Protein AF-A0A498LX71-F1 (afdb_monomer_lite)

Structure (mmCIF, N/CA/C/O backbone):
data_AF-A0A498LX71-F1
#
_entry.id   AF-A0A498LX71-F1
#
loop_
_atom_site.group_PDB
_atom_site.id
_atom_site.type_symbol
_atom_site.label_atom_id
_atom_site.label_alt_id
_atom_site.label_comp_id
_atom_site.label_asym_id
_atom_site.label_entity_id
_atom_site.label_seq_id
_atom_site.pdbx_PDB_ins_code
_atom_site.Cartn_x
_atom_site.Cartn_y
_atom_site.Cartn_z
_atom_site.occupancy
_atom_site.B_iso_or_equiv
_atom_site.auth_seq_id
_atom_site.auth_comp_id
_atom_site.auth_asym_id
_atom_site.auth_atom_id
_atom_site.pdbx_PDB_model_num
ATOM 1 N N . MET A 1 1 ? -6.141 -4.370 5.227 1.00 91.00 1 MET A N 1
ATOM 2 C CA . MET A 1 1 ? -4.745 -4.304 4.737 1.00 91.00 1 MET A CA 1
ATOM 3 C C . MET A 1 1 ? -4.617 -3.784 3.300 1.00 91.00 1 MET A C 1
ATOM 5 O O . MET A 1 1 ? -4.025 -2.730 3.129 1.00 91.00 1 MET A O 1
ATOM 9 N N . GLN A 1 2 ? -5.208 -4.413 2.274 1.00 94.50 2 GLN A N 1
ATOM 10 C CA . GLN A 1 2 ? -5.030 -4.000 0.862 1.00 94.50 2 GLN A CA 1
ATOM 11 C C . GLN A 1 2 ? -5.309 -2.513 0.585 1.00 94.50 2 GLN A C 1
ATOM 13 O O . GLN A 1 2 ? -4.495 -1.827 -0.026 1.00 94.50 2 GLN A O 1
ATOM 18 N N . LYS A 1 3 ? -6.409 -1.965 1.120 1.00 95.19 3 LYS A N 1
ATOM 19 C CA . LYS A 1 3 ? -6.734 -0.531 0.999 1.00 95.19 3 LYS A CA 1
ATOM 20 C C . LYS A 1 3 ? -5.611 0.389 1.501 1.00 95.19 3 LYS A C 1
ATOM 22 O O . LYS A 1 3 ? -5.456 1.487 0.987 1.00 95.19 3 LYS A O 1
ATOM 27 N N . TYR A 1 4 ? -4.843 -0.029 2.504 1.00 96.62 4 TYR A N 1
ATOM 28 C CA . TYR A 1 4 ? -3.719 0.752 3.017 1.00 96.62 4 TYR A CA 1
ATOM 29 C C . TYR A 1 4 ? -2.580 0.840 1.991 1.00 96.62 4 TYR A C 1
ATOM 31 O O . TYR A 1 4 ? -2.121 1.941 1.684 1.00 96.62 4 TYR A O 1
ATOM 39 N N . PHE A 1 5 ? -2.188 -0.296 1.405 1.00 97.06 5 PHE A N 1
ATOM 40 C CA . PHE A 1 5 ? -1.120 -0.372 0.403 1.00 97.06 5 PHE A CA 1
ATOM 41 C C . PHE A 1 5 ? -1.505 0.240 -0.952 1.00 97.06 5 PHE A C 1
ATOM 43 O O . PHE A 1 5 ? -0.640 0.777 -1.634 1.00 97.06 5 PHE A O 1
ATOM 50 N N . LYS A 1 6 ? -2.805 0.305 -1.278 1.00 97.62 6 LYS A N 1
ATOM 51 C CA . LYS A 1 6 ? -3.302 1.041 -2.455 1.00 97.62 6 LYS A CA 1
ATOM 52 C C . LYS A 1 6 ? -3.248 2.568 -2.326 1.00 97.62 6 LYS A C 1
ATOM 54 O O . LYS A 1 6 ? -3.225 3.278 -3.328 1.00 97.62 6 LYS A O 1
ATOM 59 N N . ILE A 1 7 ? -3.267 3.113 -1.107 1.00 97.06 7 ILE A N 1
ATOM 60 C CA . ILE A 1 7 ? -3.328 4.567 -0.891 1.00 97.06 7 ILE A CA 1
ATOM 61 C C . ILE A 1 7 ? -1.913 5.140 -0.749 1.00 97.06 7 ILE A C 1
ATOM 63 O O . ILE A 1 7 ? -1.322 5.091 0.332 1.00 97.06 7 ILE A O 1
ATOM 67 N N . ARG A 1 8 ? -1.425 5.807 -1.804 1.00 95.81 8 ARG A N 1
ATOM 68 C CA . ARG A 1 8 ? -0.091 6.439 -1.850 1.00 95.81 8 ARG A CA 1
ATOM 69 C C . ARG A 1 8 ? 0.220 7.329 -0.642 1.00 95.81 8 ARG A C 1
ATOM 71 O O . ARG A 1 8 ? 1.276 7.198 -0.045 1.00 95.81 8 ARG A O 1
ATOM 78 N N . ARG A 1 9 ? -0.706 8.195 -0.210 1.00 95.94 9 ARG A N 1
ATOM 79 C CA . ARG A 1 9 ? -0.487 9.081 0.959 1.00 95.94 9 ARG A CA 1
ATOM 80 C C . ARG A 1 9 ? -0.358 8.354 2.306 1.00 95.94 9 ARG A C 1
ATOM 82 O O . ARG A 1 9 ? 0.020 8.983 3.285 1.00 95.94 9 ARG A O 1
ATOM 89 N N . ARG A 1 10 ? -0.752 7.077 2.392 1.00 95.12 10 ARG A N 1
ATOM 90 C CA . ARG A 1 10 ? -0.684 6.288 3.632 1.00 95.12 10 ARG A CA 1
ATOM 91 C C . ARG A 1 10 ? 0.572 5.436 3.671 1.00 95.12 10 ARG A C 1
ATOM 93 O O . ARG A 1 10 ? 1.334 5.550 4.617 1.00 95.12 10 ARG A O 1
ATOM 100 N N . SER A 1 11 ? 0.764 4.614 2.649 1.00 96.75 11 SER A N 1
ATOM 101 C CA . SER A 1 11 ? 1.832 3.612 2.600 1.00 96.75 11 SER A CA 1
ATOM 102 C C . SER A 1 11 ? 2.980 3.986 1.665 1.00 96.75 11 SER A C 1
ATOM 104 O O . SER A 1 11 ? 4.037 3.385 1.755 1.00 96.75 11 SER A O 1
ATOM 106 N N . GLY A 1 12 ? 2.788 4.948 0.758 1.00 97.06 12 GLY A N 1
ATOM 107 C CA . GLY A 1 12 ? 3.678 5.180 -0.387 1.00 97.06 12 GLY A CA 1
ATOM 108 C C . GLY A 1 12 ? 3.360 4.305 -1.606 1.00 97.06 12 GLY A C 1
ATOM 109 O O . GLY A 1 12 ? 3.903 4.561 -2.682 1.00 97.06 12 GLY A O 1
ATOM 110 N N . GLY A 1 13 ? 2.454 3.331 -1.456 1.00 97.12 13 GLY A N 1
ATOM 111 C CA . GLY A 1 13 ? 2.177 2.304 -2.455 1.00 97.12 13 GLY A CA 1
ATOM 112 C C . GLY A 1 13 ? 1.325 2.762 -3.640 1.00 97.12 13 GLY A C 1
ATOM 113 O O . GLY A 1 13 ? 1.314 3.935 -4.024 1.00 97.12 13 GLY A O 1
ATOM 114 N N . GLY A 1 14 ? 0.623 1.803 -4.234 1.00 97.69 14 GLY A N 1
ATOM 115 C CA . GLY A 1 14 ? -0.115 1.933 -5.485 1.00 97.69 14 GLY A CA 1
ATOM 116 C C . GLY A 1 14 ? -0.934 0.674 -5.758 1.00 97.69 14 GLY A C 1
ATOM 117 O O . GLY A 1 14 ? -1.203 -0.099 -4.840 1.00 97.69 14 GLY A O 1
ATOM 118 N N . GLU A 1 15 ? -1.347 0.462 -7.006 1.00 98.19 15 GLU A N 1
ATOM 119 C CA . GLU A 1 15 ? -2.144 -0.717 -7.354 1.00 98.19 15 GLU A CA 1
ATOM 120 C C . GLU A 1 15 ? -1.381 -2.013 -7.036 1.00 98.19 15 GLU A C 1
ATOM 122 O O . GLU A 1 15 ? -0.215 -2.175 -7.411 1.00 98.19 15 GLU A O 1
ATOM 127 N N . CYS A 1 16 ? -2.027 -2.904 -6.281 1.00 97.50 16 CYS A N 1
ATOM 128 C CA . CYS A 1 16 ? -1.399 -4.101 -5.740 1.00 97.50 16 CYS A CA 1
ATOM 129 C C . CYS A 1 16 ? -2.401 -5.223 -5.443 1.00 97.50 16 CYS A C 1
ATOM 131 O O . CYS A 1 16 ? -3.581 -4.988 -5.128 1.00 97.50 16 CYS A O 1
ATOM 133 N N . GLU A 1 17 ? -1.864 -6.436 -5.430 1.00 97.12 17 GLU A N 1
ATOM 134 C CA . GLU A 1 17 ? -2.521 -7.663 -4.990 1.00 97.12 17 GLU A CA 1
ATOM 135 C C . GLU A 1 17 ? -1.891 -8.159 -3.687 1.00 97.12 17 GLU A C 1
ATOM 137 O O . GLU A 1 17 ? -0.724 -7.887 -3.401 1.00 97.12 17 GLU A O 1
ATOM 142 N N . ILE A 1 18 ? -2.684 -8.848 -2.867 1.00 95.44 18 ILE A N 1
ATOM 143 C CA . ILE A 1 18 ? -2.232 -9.426 -1.601 1.00 95.44 18 ILE A CA 1
ATOM 144 C C . ILE A 1 18 ? -2.681 -10.879 -1.551 1.00 95.44 18 ILE A C 1
ATOM 146 O O . ILE A 1 18 ? -3.860 -11.161 -1.756 1.00 95.44 18 ILE A O 1
ATOM 150 N N . SER A 1 19 ? -1.751 -11.770 -1.223 1.00 95.56 19 SER A N 1
ATOM 151 C CA . SER A 1 19 ? -2.013 -13.187 -0.965 1.00 95.56 19 SER A CA 1
ATOM 152 C C . SER A 1 19 ? -1.486 -13.582 0.413 1.00 95.56 19 SER A C 1
ATOM 154 O O . SER A 1 19 ? -0.472 -13.061 0.877 1.00 95.56 19 SER A O 1
ATOM 156 N N . GLU A 1 20 ? -2.201 -14.470 1.096 1.00 95.00 20 GLU A N 1
ATOM 157 C CA . GLU A 1 20 ? -1.746 -15.081 2.345 1.00 95.00 20 GLU A CA 1
ATOM 158 C C . GLU A 1 20 ? -0.822 -16.256 2.012 1.00 95.00 20 GLU A C 1
ATOM 160 O O . GLU A 1 20 ? -1.156 -17.088 1.169 1.00 95.00 20 GLU A O 1
ATOM 165 N N . VAL A 1 21 ? 0.358 -16.294 2.631 1.00 93.88 21 VAL A N 1
ATOM 166 C CA . VAL A 1 21 ? 1.400 -17.303 2.350 1.00 93.88 21 VAL A CA 1
ATOM 167 C C . VAL A 1 21 ? 1.836 -18.069 3.602 1.00 93.88 21 VAL A C 1
ATOM 169 O O . VAL A 1 21 ? 2.746 -18.892 3.544 1.00 93.88 21 VAL A O 1
ATOM 172 N N . GLY A 1 22 ? 1.198 -17.804 4.740 1.00 90.62 22 GLY A N 1
ATOM 173 C CA . GLY A 1 22 ? 1.426 -18.493 6.004 1.00 90.62 22 GLY A CA 1
ATOM 174 C C . GLY A 1 22 ? 0.816 -17.729 7.171 1.00 90.62 22 GLY A C 1
ATOM 175 O O . GLY A 1 22 ? 0.222 -16.666 6.986 1.00 90.62 22 GLY A O 1
ATOM 176 N N . ASP A 1 23 ? 1.022 -18.245 8.379 1.00 91.94 23 ASP A N 1
ATOM 177 C CA . ASP A 1 23 ? 0.453 -17.666 9.594 1.00 91.94 23 ASP A CA 1
ATOM 178 C C . ASP A 1 23 ? 0.892 -16.207 9.761 1.00 91.94 23 ASP A C 1
ATOM 180 O O . ASP A 1 23 ? 2.083 -15.889 9.873 1.00 91.94 23 ASP A O 1
ATOM 184 N N . ASN A 1 24 ? -0.091 -15.303 9.698 1.00 89.69 24 ASN A N 1
ATOM 185 C CA . ASN A 1 24 ? 0.091 -13.851 9.768 1.00 89.69 24 ASN A CA 1
ATOM 186 C C . ASN A 1 24 ? 1.093 -13.285 8.743 1.00 89.69 24 ASN A C 1
ATOM 188 O O . ASN A 1 24 ? 1.593 -12.170 8.909 1.00 89.69 24 ASN A O 1
ATOM 192 N N . THR A 1 25 ? 1.371 -14.030 7.672 1.00 92.50 25 THR A N 1
ATOM 193 C CA . THR A 1 25 ? 2.353 -13.676 6.653 1.00 92.50 25 THR A CA 1
ATOM 194 C C . THR A 1 25 ? 1.665 -13.521 5.308 1.00 92.50 25 THR A C 1
ATOM 196 O O . THR A 1 25 ? 1.012 -14.432 4.803 1.00 92.50 25 THR A O 1
ATOM 199 N N . TYR A 1 26 ? 1.876 -12.364 4.691 1.00 94.25 26 TYR A N 1
ATOM 200 C CA . TYR A 1 26 ? 1.254 -12.008 3.426 1.00 94.25 26 TYR A CA 1
ATOM 201 C C . TYR A 1 26 ? 2.310 -11.573 2.421 1.00 94.25 26 TYR A C 1
ATOM 203 O O . TYR A 1 26 ? 3.258 -10.867 2.770 1.00 94.25 26 TYR A O 1
ATOM 211 N N . MET A 1 27 ? 2.113 -11.962 1.168 1.00 94.88 27 MET A N 1
ATOM 212 C CA . MET A 1 27 ? 2.873 -11.461 0.034 1.00 94.88 27 MET A CA 1
ATOM 213 C C . MET A 1 27 ? 2.085 -10.332 -0.629 1.00 94.88 27 MET A C 1
ATOM 215 O O . MET A 1 27 ? 0.883 -10.459 -0.871 1.00 94.88 27 MET A O 1
ATOM 219 N N . ILE A 1 28 ? 2.764 -9.220 -0.910 1.00 95.62 28 ILE A N 1
ATOM 220 C CA . ILE A 1 28 ? 2.183 -8.051 -1.573 1.00 95.62 28 ILE A CA 1
ATOM 221 C C . ILE A 1 28 ? 2.888 -7.870 -2.913 1.00 95.62 28 ILE A C 1
ATOM 223 O O . ILE A 1 28 ? 4.093 -7.630 -2.952 1.00 95.62 28 ILE A O 1
ATOM 227 N N . SER A 1 29 ? 2.129 -7.955 -4.001 1.00 95.50 29 SER A N 1
ATOM 228 C CA . SER A 1 29 ? 2.631 -7.779 -5.364 1.00 95.50 29 SER A CA 1
ATOM 229 C C . SER A 1 29 ? 2.163 -6.431 -5.897 1.00 95.50 29 SER A C 1
ATOM 231 O O . SER A 1 29 ? 0.969 -6.222 -6.119 1.00 95.50 29 SER A O 1
ATOM 233 N N . PHE A 1 30 ? 3.092 -5.494 -6.071 1.00 96.50 30 PHE A N 1
ATOM 234 C CA . PHE A 1 30 ? 2.801 -4.183 -6.650 1.00 96.50 30 PHE A CA 1
ATOM 235 C C . PHE A 1 30 ? 2.927 -4.224 -8.17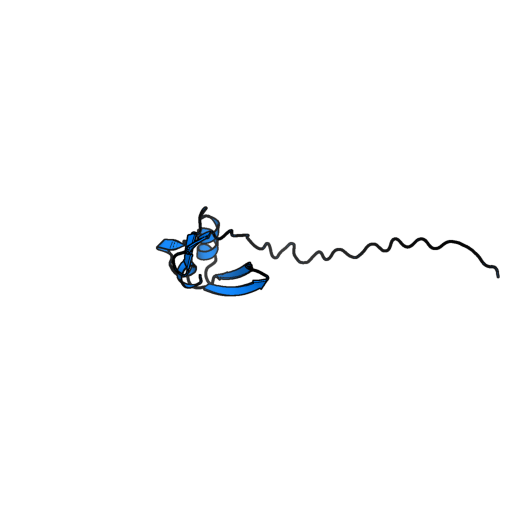0 1.00 96.50 30 PHE A C 1
ATOM 237 O O . PHE A 1 30 ? 3.836 -4.850 -8.707 1.00 96.50 30 PHE A O 1
ATOM 244 N N . MET A 1 31 ? 2.032 -3.513 -8.857 1.00 96.12 31 MET A N 1
ATOM 245 C CA . MET A 1 31 ? 2.119 -3.337 -10.312 1.00 96.12 31 MET A CA 1
ATOM 246 C C . MET A 1 31 ? 3.277 -2.408 -10.709 1.00 96.12 31 MET A C 1
ATOM 248 O O . MET A 1 31 ? 3.857 -2.555 -11.779 1.00 96.12 31 MET A O 1
ATOM 252 N N . ASP A 1 32 ? 3.602 -1.444 -9.844 1.00 96.62 32 ASP A N 1
ATOM 253 C CA . ASP A 1 32 ? 4.661 -0.454 -10.038 1.00 96.62 32 ASP A CA 1
ATOM 254 C C . ASP A 1 32 ? 5.825 -0.717 -9.070 1.00 96.62 32 ASP A C 1
ATOM 256 O O . ASP A 1 32 ? 5.640 -0.757 -7.849 1.00 96.62 32 ASP A O 1
ATOM 260 N N . LYS A 1 33 ? 7.037 -0.851 -9.618 1.00 95.69 33 LYS A N 1
ATOM 261 C CA . LYS A 1 33 ? 8.270 -1.050 -8.845 1.00 95.69 33 LYS A CA 1
ATOM 262 C C . LYS A 1 33 ? 8.560 0.136 -7.926 1.00 95.69 33 LYS A C 1
ATOM 264 O O . LYS A 1 33 ? 8.957 -0.075 -6.784 1.00 95.69 33 LYS A O 1
ATOM 269 N N . GLU A 1 34 ? 8.300 1.366 -8.370 1.00 97.00 34 GLU A N 1
ATOM 270 C CA . GLU A 1 34 ? 8.528 2.546 -7.529 1.00 97.00 34 GLU A CA 1
ATOM 271 C C . GLU A 1 34 ? 7.551 2.582 -6.344 1.00 97.00 34 GLU A C 1
ATOM 273 O O . GLU A 1 34 ? 7.888 3.052 -5.258 1.00 97.00 34 GLU A O 1
ATOM 278 N N . ALA A 1 35 ? 6.324 2.077 -6.519 1.00 97.38 35 ALA A N 1
ATOM 279 C CA . ALA A 1 35 ? 5.375 1.921 -5.421 1.00 97.38 35 ALA A CA 1
ATOM 280 C C . ALA A 1 35 ? 5.872 0.922 -4.371 1.00 97.38 35 ALA A C 1
ATOM 282 O O . ALA A 1 35 ? 5.750 1.201 -3.178 1.00 97.38 35 ALA A O 1
ATOM 283 N N . GLN A 1 36 ? 6.460 -0.196 -4.800 1.00 96.31 36 GLN A N 1
ATOM 284 C CA . GLN A 1 36 ? 7.091 -1.154 -3.895 1.00 96.31 36 GLN A CA 1
ATOM 285 C C . GLN A 1 36 ? 8.261 -0.520 -3.131 1.00 96.31 36 GLN A C 1
ATOM 287 O O . GLN A 1 36 ? 8.331 -0.652 -1.911 1.00 96.31 36 GLN A O 1
ATOM 292 N N . GLU A 1 37 ? 9.150 0.198 -3.820 1.00 96.00 37 GLU A N 1
ATOM 293 C CA . GLU A 1 37 ? 10.315 0.848 -3.204 1.00 96.00 37 GLU A CA 1
ATOM 294 C C . GLU A 1 37 ? 9.891 1.878 -2.148 1.00 96.00 37 GLU A C 1
ATOM 296 O O . GLU A 1 37 ? 10.321 1.785 -1.000 1.00 96.00 37 GLU A O 1
ATOM 301 N N . ARG A 1 38 ? 8.935 2.763 -2.464 1.00 97.06 38 ARG A N 1
ATOM 302 C CA . ARG A 1 38 ? 8.404 3.743 -1.495 1.00 97.06 38 ARG A CA 1
ATOM 303 C C . ARG A 1 38 ? 7.753 3.099 -0.269 1.00 97.06 38 ARG A C 1
ATOM 305 O O . ARG A 1 38 ? 7.776 3.679 0.815 1.00 97.06 38 ARG A O 1
ATOM 312 N N . VAL A 1 39 ? 7.125 1.934 -0.438 1.00 96.81 39 VAL A N 1
ATOM 313 C CA . VAL A 1 39 ? 6.533 1.174 0.673 1.00 96.81 39 VAL A CA 1
ATOM 314 C C . VAL A 1 39 ? 7.626 0.579 1.557 1.00 96.81 39 VAL A C 1
ATOM 316 O O . VAL A 1 39 ? 7.504 0.634 2.778 1.00 96.81 39 VAL A O 1
ATOM 319 N N . LEU A 1 40 ? 8.700 0.054 0.963 1.00 95.31 40 LEU A N 1
ATOM 320 C CA . LEU A 1 40 ? 9.838 -0.516 1.689 1.00 95.31 40 LEU A CA 1
ATOM 321 C C . LEU A 1 40 ? 10.687 0.545 2.406 1.00 95.31 40 LEU A C 1
ATOM 323 O O . LEU A 1 40 ? 11.191 0.279 3.491 1.00 95.31 40 LEU A O 1
ATOM 327 N N . GLU A 1 41 ? 10.824 1.743 1.835 1.00 94.69 41 GLU A N 1
ATOM 328 C CA . GLU A 1 41 ? 11.545 2.871 2.450 1.00 94.69 41 GLU A CA 1
ATOM 329 C C . GLU A 1 41 ? 10.825 3.447 3.675 1.00 94.69 41 GLU A C 1
ATOM 331 O O . GLU A 1 41 ? 11.430 4.111 4.522 1.00 94.69 41 GLU A O 1
ATOM 336 N N . ARG A 1 42 ? 9.514 3.215 3.786 1.00 94.19 42 ARG A N 1
ATOM 337 C CA . ARG A 1 42 ? 8.723 3.696 4.911 1.00 94.19 42 ARG A CA 1
ATOM 338 C C . ARG A 1 42 ? 8.979 2.826 6.145 1.00 94.19 42 ARG A C 1
ATOM 340 O O . ARG A 1 42 ? 8.671 1.640 6.140 1.00 94.19 42 ARG A O 1
ATOM 347 N N . LEU A 1 43 ? 9.465 3.463 7.213 1.00 88.44 43 LEU A N 1
ATOM 348 C CA . LEU A 1 43 ? 9.841 2.804 8.471 1.00 88.44 43 LEU A CA 1
ATOM 349 C C . LEU A 1 43 ? 8.659 2.131 9.182 1.00 88.44 43 LEU A C 1
ATOM 351 O O . LEU A 1 43 ? 8.800 1.016 9.673 1.00 88.44 43 LEU A O 1
ATOM 355 N N . ASP A 1 44 ? 7.494 2.789 9.199 1.00 91.81 44 ASP A N 1
ATOM 356 C CA . ASP A 1 44 ? 6.328 2.333 9.955 1.00 91.81 44 ASP A CA 1
ATOM 357 C C . ASP A 1 44 ? 5.082 2.167 9.083 1.00 91.81 44 ASP A C 1
ATOM 359 O O . ASP A 1 44 ? 4.608 3.103 8.415 1.00 91.81 44 ASP A O 1
ATOM 363 N N . HIS A 1 45 ? 4.493 0.976 9.188 1.00 96.38 45 HIS A N 1
ATOM 364 C CA . HIS A 1 45 ? 3.204 0.627 8.607 1.00 96.38 45 HIS A CA 1
ATOM 365 C C . HIS A 1 45 ? 2.244 0.226 9.720 1.00 96.38 45 HIS A C 1
ATOM 367 O O . HIS A 1 45 ? 2.316 -0.880 10.249 1.00 96.38 45 HIS A O 1
ATOM 373 N N . VAL A 1 46 ? 1.336 1.135 10.072 1.00 95.44 46 VAL A N 1
ATOM 374 C CA . VAL A 1 46 ? 0.306 0.899 11.093 1.00 95.44 46 VAL A CA 1
ATOM 375 C C . VAL A 1 46 ? -1.072 0.963 10.446 1.00 95.44 46 VAL A C 1
ATOM 377 O O . VAL A 1 46 ? -1.419 1.933 9.753 1.00 95.44 46 VAL A O 1
ATOM 380 N N . ILE A 1 47 ? -1.868 -0.083 10.662 1.00 94.56 47 ILE A N 1
ATOM 381 C CA . ILE A 1 47 ? -3.256 -0.156 10.206 1.00 94.56 47 ILE A CA 1
ATOM 382 C C . ILE A 1 47 ? -4.199 -0.383 11.381 1.00 94.56 47 ILE A C 1
ATOM 384 O O . ILE A 1 47 ? -3.859 -1.063 12.337 1.00 94.56 47 ILE A O 1
ATOM 388 N N . LEU A 1 48 ? -5.405 0.173 11.276 1.00 92.75 48 LEU A N 1
ATOM 389 C CA . LEU A 1 48 ? -6.478 -0.058 12.233 1.00 92.75 48 LEU A CA 1
ATOM 390 C C . LEU A 1 48 ? -7.393 -1.155 11.683 1.00 92.75 48 LEU A C 1
ATOM 392 O O . LEU A 1 48 ? -7.954 -0.987 10.593 1.00 92.75 48 LEU A O 1
ATOM 396 N N . ILE A 1 49 ? -7.536 -2.254 12.417 1.00 89.56 49 ILE A N 1
ATOM 397 C CA . ILE A 1 49 ? -8.510 -3.314 12.140 1.00 89.56 49 ILE A CA 1
ATOM 398 C C . ILE A 1 49 ? -9.372 -3.468 13.388 1.00 89.56 49 ILE A C 1
ATOM 400 O O . ILE A 1 49 ? -8.837 -3.661 14.469 1.00 89.56 49 I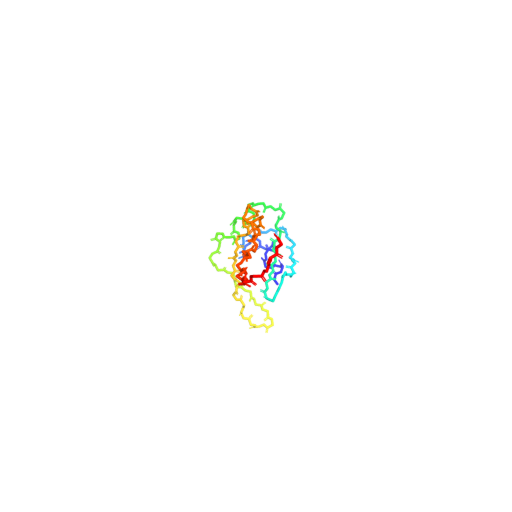LE A O 1
ATOM 404 N N . GLU A 1 50 ? -10.691 -3.311 13.247 1.00 91.94 50 GLU A N 1
ATOM 405 C CA . GLU A 1 50 ? -11.651 -3.472 14.357 1.00 91.94 50 GLU A CA 1
ATOM 406 C C . GLU A 1 50 ? -11.309 -2.644 15.614 1.00 91.94 50 GLU A C 1
ATOM 408 O O . GLU A 1 50 ? -11.578 -3.034 16.743 1.00 91.94 50 GLU A O 1
ATOM 413 N N . GLY A 1 51 ? -10.710 -1.463 15.420 1.00 92.25 51 GLY A N 1
ATOM 414 C CA . GLY A 1 51 ? -10.298 -0.578 16.516 1.00 92.25 51 GLY A CA 1
ATOM 415 C C . GLY A 1 51 ? -8.954 -0.933 17.158 1.00 92.25 51 GLY A C 1
ATOM 416 O O . GLY A 1 51 ? -8.501 -0.200 18.032 1.00 92.25 51 GLY A O 1
ATOM 417 N N . GLN A 1 52 ? -8.289 -1.996 16.704 1.00 94.50 52 GLN A N 1
ATOM 418 C CA . GLN A 1 52 ? -6.951 -2.380 17.143 1.00 94.50 52 GLN A CA 1
ATOM 419 C C . GLN A 1 52 ? -5.889 -1.900 16.155 1.00 94.50 52 GLN A C 1
ATOM 421 O O . GLN A 1 52 ? -6.046 -2.017 14.934 1.00 94.50 52 GLN A O 1
ATOM 426 N N . GLU A 1 53 ? -4.796 -1.361 16.688 1.00 95.12 53 GLU A N 1
ATOM 427 C CA . GLU A 1 53 ? -3.619 -1.009 15.902 1.00 95.12 53 GLU A CA 1
ATOM 428 C C . GLU A 1 53 ? -2.780 -2.256 15.627 1.00 95.12 53 GLU A C 1
ATOM 430 O O . GLU A 1 53 ? -2.410 -3.000 16.534 1.00 95.12 53 GLU A O 1
ATOM 435 N N . ILE A 1 54 ? -2.479 -2.477 14.352 1.00 94.50 54 ILE A N 1
ATOM 436 C CA . ILE A 1 54 ? -1.630 -3.565 13.885 1.00 94.50 54 ILE A CA 1
ATOM 437 C C . ILE A 1 54 ? -0.407 -2.954 13.219 1.00 94.50 54 ILE A C 1
ATOM 439 O O . ILE A 1 54 ? -0.526 -2.210 12.240 1.00 94.50 54 ILE A O 1
ATOM 443 N N . HIS A 1 55 ? 0.762 -3.310 13.742 1.00 95.12 55 HIS A N 1
ATOM 444 C CA . HIS A 1 55 ? 2.055 -2.970 13.166 1.00 95.12 55 HIS A CA 1
ATOM 445 C C . HIS A 1 55 ? 2.447 -4.029 12.140 1.00 95.12 55 HIS A C 1
ATOM 447 O O . HIS A 1 55 ? 2.453 -5.223 12.435 1.00 95.12 55 HIS A O 1
ATOM 453 N N . ILE A 1 56 ? 2.768 -3.588 10.929 1.00 94.56 56 ILE A N 1
ATOM 454 C CA . ILE A 1 56 ? 3.172 -4.458 9.830 1.00 94.56 56 ILE A CA 1
ATOM 455 C C . ILE A 1 56 ? 4.684 -4.351 9.666 1.00 94.56 56 ILE A C 1
ATOM 457 O O . ILE A 1 56 ? 5.210 -3.286 9.346 1.00 94.56 56 ILE A O 1
ATOM 461 N N . SER A 1 57 ? 5.377 -5.473 9.834 1.00 92.56 57 SER A N 1
ATOM 462 C CA . SER A 1 57 ? 6.786 -5.604 9.468 1.00 92.56 57 SER A CA 1
ATOM 463 C C . SER A 1 57 ? 6.897 -6.059 8.017 1.00 92.56 57 SER A C 1
ATOM 465 O O . SER A 1 57 ? 6.262 -7.035 7.616 1.00 92.56 57 SER A O 1
ATOM 467 N N . LEU A 1 58 ? 7.711 -5.363 7.227 1.00 93.12 58 LEU A N 1
ATOM 468 C CA . LEU A 1 58 ? 7.961 -5.716 5.833 1.00 93.12 58 LEU A CA 1
ATOM 469 C C . LEU A 1 58 ? 9.314 -6.406 5.685 1.00 93.12 58 LEU A C 1
ATOM 471 O O . LEU A 1 58 ? 10.289 -6.045 6.342 1.00 93.12 58 LEU A O 1
ATOM 475 N N . ARG A 1 59 ? 9.376 -7.375 4.773 1.00 88.00 59 ARG A N 1
ATOM 476 C CA . ARG A 1 59 ? 10.620 -7.977 4.292 1.00 88.00 59 ARG A CA 1
ATOM 477 C C . ARG A 1 59 ? 10.606 -7.971 2.773 1.00 88.00 59 ARG A C 1
ATOM 479 O O . ARG A 1 59 ? 9.580 -8.266 2.166 1.00 88.00 59 ARG A O 1
ATOM 486 N N . HIS A 1 60 ? 11.733 -7.621 2.168 1.00 85.88 60 HIS A N 1
ATOM 487 C CA . HIS A 1 60 ? 11.892 -7.732 0.726 1.00 85.88 60 HIS A CA 1
ATOM 488 C C . HIS A 1 60 ? 12.286 -9.167 0.379 1.00 85.88 60 HIS A C 1
ATOM 490 O O . HIS A 1 60 ? 13.283 -9.677 0.893 1.00 85.88 60 HIS A O 1
ATOM 496 N N . GLU A 1 61 ? 11.509 -9.824 -0.475 1.00 77.81 61 GLU A N 1
ATOM 497 C CA . GLU A 1 61 ? 11.842 -11.163 -0.944 1.00 77.81 61 GLU A CA 1
ATOM 498 C C . GLU A 1 61 ? 12.882 -11.070 -2.063 1.00 77.81 61 GLU A C 1
ATOM 500 O O . GLU A 1 61 ? 12.597 -10.634 -3.178 1.00 77.81 61 GLU A O 1
ATOM 505 N N . ASN A 1 62 ? 14.123 -11.452 -1.757 1.00 70.81 62 ASN A N 1
ATOM 506 C CA . ASN A 1 62 ? 15.161 -11.560 -2.771 1.00 70.81 62 ASN A CA 1
ATOM 507 C C . ASN A 1 62 ? 14.990 -12.885 -3.524 1.00 70.81 62 ASN A C 1
ATOM 509 O O . ASN A 1 62 ? 15.495 -13.928 -3.106 1.00 70.81 62 ASN A O 1
ATOM 513 N N . VAL A 1 63 ? 14.282 -12.831 -4.652 1.00 63.44 63 VAL A N 1
ATOM 514 C CA . VAL A 1 63 ? 13.994 -13.991 -5.514 1.00 63.44 63 VAL A CA 1
ATOM 515 C C . VAL A 1 63 ? 15.276 -14.705 -5.994 1.00 63.44 63 VAL A C 1
ATOM 517 O O . VAL A 1 63 ? 15.221 -15.874 -6.368 1.00 63.44 63 VAL A O 1
ATOM 520 N N . ALA A 1 64 ? 16.456 -14.072 -5.916 1.00 59.97 64 ALA A N 1
ATOM 521 C CA . ALA A 1 64 ? 17.723 -14.699 -6.299 1.00 59.97 64 ALA A CA 1
ATOM 522 C C . ALA A 1 64 ? 18.227 -15.793 -5.326 1.00 59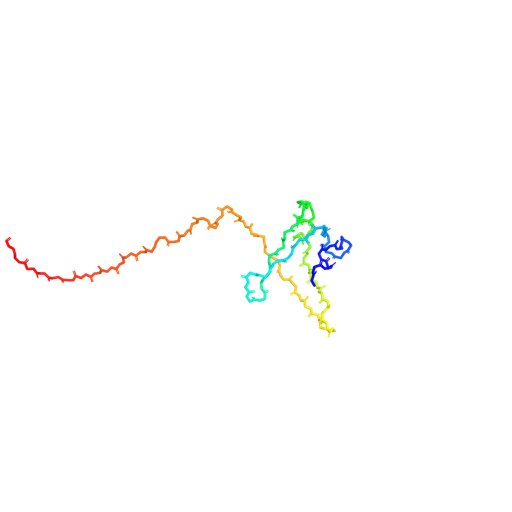.97 64 ALA A C 1
ATOM 524 O O . ALA A 1 64 ? 19.001 -16.653 -5.741 1.00 59.97 64 ALA A O 1
ATOM 525 N N . GLU A 1 65 ? 17.793 -15.810 -4.059 1.00 49.53 65 GLU A N 1
ATOM 526 C CA . GLU A 1 65 ? 18.355 -16.700 -3.017 1.00 49.53 65 GLU A CA 1
ATOM 527 C C . GLU A 1 65 ? 17.471 -17.925 -2.684 1.00 49.53 65 GLU A C 1
ATOM 529 O O . GLU A 1 65 ? 17.944 -18.877 -2.066 1.00 49.53 65 GLU A O 1
ATOM 534 N N . SER A 1 66 ? 16.213 -17.977 -3.144 1.00 49.16 66 SER A N 1
ATOM 535 C CA . SER A 1 66 ? 15.268 -19.071 -2.813 1.00 49.16 66 SER A CA 1
ATOM 536 C C . SER A 1 66 ? 15.523 -20.393 -3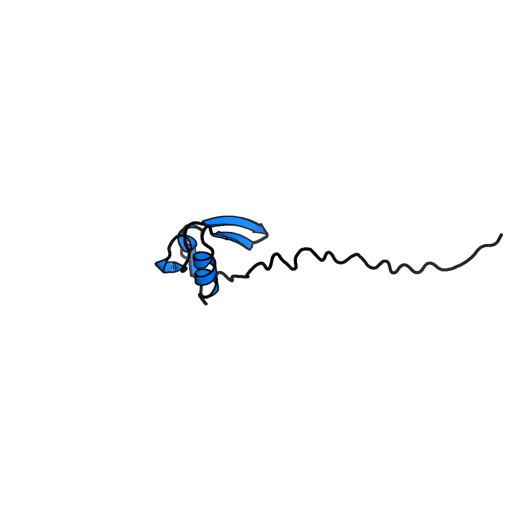.573 1.00 49.16 66 SER A C 1
ATOM 538 O O . SER A 1 66 ? 14.860 -21.403 -3.353 1.00 49.16 66 SER A O 1
ATOM 540 N N . SER A 1 67 ? 16.526 -20.439 -4.458 1.00 51.53 67 SER A N 1
ATOM 541 C CA . SER A 1 67 ? 16.864 -21.632 -5.256 1.00 51.53 67 SER A CA 1
ATOM 542 C C . SER A 1 67 ? 17.944 -22.538 -4.643 1.00 51.53 67 SER A C 1
ATOM 544 O O . SER A 1 67 ? 18.273 -23.578 -5.218 1.00 51.53 67 SER A O 1
ATOM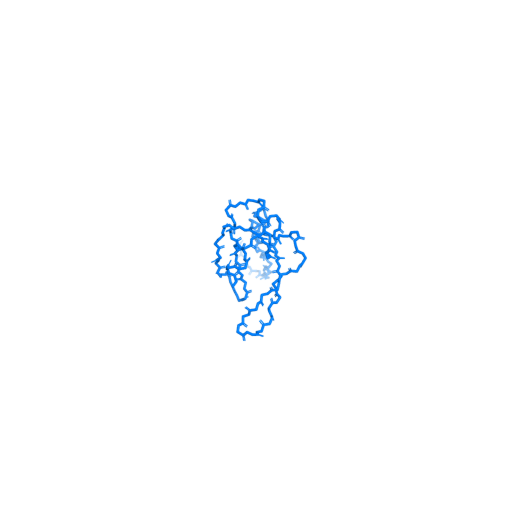 546 N N . LYS A 1 68 ? 18.480 -22.223 -3.455 1.00 49.62 68 LYS A N 1
ATOM 547 C CA . LYS A 1 68 ? 19.415 -23.113 -2.745 1.00 49.62 68 LYS A CA 1
ATOM 548 C C . LYS A 1 68 ? 18.674 -23.964 -1.715 1.00 49.62 68 LYS A C 1
ATOM 550 O O . LYS A 1 68 ? 18.727 -23.704 -0.518 1.00 49.62 68 LYS A O 1
ATOM 555 N N . GLN A 1 69 ? 18.013 -25.025 -2.177 1.00 46.22 69 GLN A N 1
ATOM 556 C CA . GLN A 1 69 ? 17.666 -26.137 -1.289 1.00 46.22 69 GLN A CA 1
ATOM 557 C C . GLN A 1 69 ? 18.953 -26.672 -0.625 1.00 46.22 69 GLN A C 1
ATOM 559 O O . GLN A 1 69 ? 19.917 -26.966 -1.342 1.00 46.22 69 GLN A O 1
ATOM 564 N N . PRO A 1 70 ? 18.994 -26.869 0.706 1.00 46.19 70 PRO A N 1
ATOM 565 C CA . PRO A 1 70 ? 20.033 -27.675 1.326 1.00 46.19 70 PRO A CA 1
ATOM 566 C C . PRO A 1 70 ? 19.853 -29.111 0.827 1.00 46.19 70 PRO A C 1
ATOM 568 O O . PRO A 1 70 ? 18.882 -29.785 1.173 1.00 46.19 70 PRO A O 1
ATOM 571 N N . LYS A 1 71 ? 20.764 -29.590 -0.026 1.00 50.91 71 LYS A N 1
ATOM 572 C CA . LYS A 1 71 ? 20.867 -31.027 -0.287 1.00 50.91 71 LYS A CA 1
ATOM 573 C C . LYS A 1 71 ? 21.266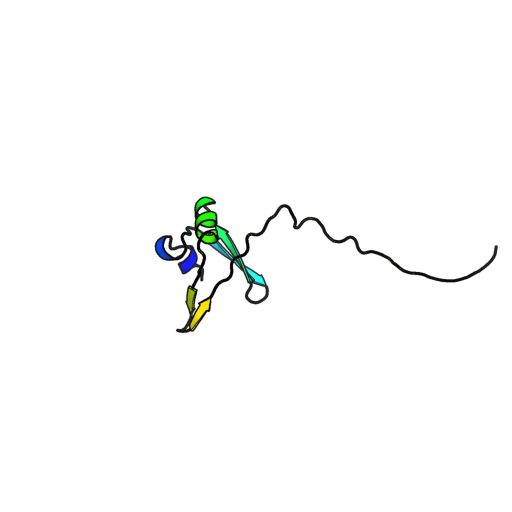 -31.675 1.032 1.00 50.91 71 LYS A C 1
ATOM 575 O O . LYS A 1 71 ? 22.329 -31.369 1.564 1.00 50.91 71 LYS A O 1
ATOM 580 N N . GLY A 1 72 ? 20.368 -32.496 1.572 1.00 39.62 72 GLY A N 1
ATOM 581 C CA . GLY A 1 72 ? 20.570 -33.200 2.828 1.00 39.62 72 GLY A CA 1
ATOM 582 C C . GLY A 1 72 ? 21.916 -33.917 2.853 1.00 39.62 72 GLY A C 1
ATOM 583 O O . GLY A 1 72 ? 22.278 -34.613 1.906 1.00 39.62 72 GLY A O 1
ATOM 584 N N . SER A 1 73 ? 22.648 -33.731 3.945 1.00 48.84 73 SER A N 1
ATOM 585 C CA . SER A 1 73 ? 23.801 -34.548 4.299 1.00 48.84 73 SER A CA 1
ATOM 586 C C . SER A 1 73 ? 23.312 -35.940 4.703 1.00 48.84 73 SER A C 1
ATOM 588 O O . SER A 1 73 ? 22.561 -36.033 5.675 1.00 48.84 73 SER A O 1
ATOM 590 N N . PRO A 1 74 ? 23.740 -37.037 4.059 1.00 42.81 74 PRO A N 1
ATOM 591 C CA . PRO A 1 74 ? 23.623 -38.353 4.654 1.00 42.81 74 PRO A CA 1
ATOM 592 C C . PRO A 1 74 ? 24.918 -38.625 5.417 1.00 42.81 74 PRO A C 1
ATOM 594 O O . PRO A 1 74 ? 25.929 -39.012 4.835 1.00 42.81 74 PRO A O 1
ATOM 597 N N . ASN A 1 75 ? 24.887 -38.407 6.731 1.00 45.16 75 ASN A N 1
ATOM 598 C CA . ASN A 1 75 ? 25.794 -39.105 7.629 1.00 45.16 75 ASN A CA 1
ATOM 599 C C . ASN A 1 75 ? 25.043 -40.336 8.153 1.00 45.16 75 ASN A C 1
ATOM 601 O O . ASN A 1 75 ? 24.201 -40.210 9.040 1.00 45.16 75 ASN A O 1
ATOM 605 N N . GLN A 1 76 ? 25.306 -41.507 7.573 1.00 51.62 76 GLN A N 1
ATOM 606 C CA . GLN A 1 76 ? 24.965 -42.789 8.188 1.00 51.62 76 GLN A CA 1
ATOM 607 C C . GLN A 1 76 ? 26.187 -43.703 8.148 1.00 51.62 76 GLN A C 1
ATOM 609 O O . GLN A 1 76 ? 26.528 -44.309 7.136 1.00 51.62 76 GLN A O 1
ATOM 614 N N . GLU A 1 77 ? 26.838 -43.764 9.303 1.00 50.50 77 GLU A N 1
ATOM 615 C CA . GLU A 1 77 ? 27.720 -44.837 9.729 1.00 50.50 77 GLU A CA 1
ATOM 616 C C . GLU A 1 77 ? 26.921 -46.148 9.820 1.00 50.50 77 GLU A C 1
ATOM 618 O O . GLU A 1 77 ? 25.935 -46.225 10.553 1.00 50.50 77 GLU A O 1
ATOM 623 N N . GLN A 1 78 ? 27.360 -47.195 9.117 1.00 49.81 78 GLN A N 1
ATOM 624 C CA . GLN A 1 78 ? 27.031 -48.575 9.473 1.00 49.81 78 GLN A CA 1
ATOM 625 C C . GLN A 1 78 ? 28.290 -49.445 9.438 1.00 49.81 78 GLN A C 1
ATOM 627 O O . GLN A 1 78 ? 28.964 -49.596 8.420 1.00 49.81 78 GLN A O 1
ATOM 632 N N . ARG A 1 79 ? 28.590 -49.982 10.622 1.00 47.38 79 ARG A N 1
ATOM 633 C CA . ARG A 1 79 ? 29.648 -50.933 10.956 1.00 47.38 79 ARG A CA 1
ATOM 634 C C . ARG A 1 79 ? 29.430 -52.315 10.317 1.00 47.38 79 ARG A C 1
ATOM 636 O O . ARG A 1 79 ? 28.310 -52.801 10.248 1.00 47.38 79 ARG A O 1
ATOM 643 N N . GLU A 1 80 ? 30.575 -52.942 10.035 1.00 46.59 80 GLU A N 1
ATOM 644 C CA . GLU A 1 80 ? 30.934 -54.367 10.190 1.00 46.59 80 GLU A CA 1
ATOM 645 C C . GLU A 1 80 ? 30.341 -55.483 9.285 1.00 46.59 80 GLU A C 1
ATOM 647 O O . GLU A 1 80 ? 29.195 -55.885 9.417 1.00 46.59 80 GLU A O 1
ATOM 652 N N . LYS A 1 81 ? 31.285 -56.097 8.533 1.00 45.50 81 LYS A N 1
ATOM 653 C CA . LYS A 1 81 ? 31.526 -57.534 8.219 1.00 45.50 81 LYS A CA 1
ATOM 654 C C . LYS A 1 81 ? 30.497 -58.319 7.379 1.00 45.50 81 LYS A C 1
ATOM 656 O O . LYS A 1 81 ? 29.402 -58.592 7.840 1.00 45.50 81 LYS A O 1
ATOM 661 N N . LEU A 1 82 ? 30.941 -58.888 6.249 1.00 45.69 82 LEU A N 1
ATOM 662 C CA . LEU A 1 82 ? 31.290 -60.318 6.109 1.00 45.69 82 LEU A CA 1
ATOM 663 C C . LEU A 1 82 ? 31.849 -60.640 4.700 1.00 45.69 82 LEU A C 1
ATOM 665 O O . LEU A 1 82 ? 31.502 -60.013 3.708 1.00 45.69 82 LEU A O 1
ATOM 669 N N . SER A 1 83 ? 32.732 -61.636 4.701 1.00 51.06 83 SER A N 1
ATOM 670 C CA . SER A 1 83 ? 33.390 -62.417 3.639 1.00 51.06 83 SER A CA 1
ATOM 671 C C . SER A 1 83 ? 32.695 -62.632 2.283 1.00 51.06 83 SER A C 1
ATOM 673 O O . SER A 1 83 ? 31.531 -63.032 2.251 1.00 51.06 83 SER A O 1
ATOM 675 N N . ALA A 1 84 ? 33.499 -62.615 1.214 1.00 52.62 84 ALA A N 1
ATOM 676 C CA . ALA A 1 84 ? 33.601 -63.703 0.229 1.00 52.62 84 ALA A CA 1
ATOM 677 C C . ALA A 1 84 ? 34.995 -63.682 -0.418 1.00 52.62 84 ALA A C 1
ATOM 679 O O . ALA A 1 84 ? 35.467 -62.565 -0.728 1.00 52.62 84 ALA A O 1
#

pLDDT: mean 82.27, std 20.2, range [39.62, 98.19]

InterPro domains:
  IPR012677 Nucleotide-binding alpha-beta plait domain superfamily [G3DSA:3.30.70.330] (1-58)
  IPR057051 PAR14-like, first RRM domain [PF23222] (1-58)

Organism: Labeo rohita (NCBI:txid84645)

Sequence (84 aa):
MQKYFKIRRRSGGGECEISEVGDNTYMISFMDKEAQERVLERLDHVILIEGQEIHISLRHENVAESSKQPKGSPNQEQREKLSA

Radius of gyration: 22.26 Å; chains: 1; bounding box: 45×73×28 Å

Foldseek 3Di:
DQVQQCDCVRQVAHDWDWDDDDDVDIDIGGPDPSRVVSNVPDPWDWDADPNDIDTDDDDDDPPVPPPDDPPDDDDDDDDDDDDD

Secondary structure (DSSP, 8-state):
-HHHHH-HHHHS--SEEEEEEETTEEEEEESSHHHHHHHHH-S-EEEEETTEEEEEPP----TTTTT-----------------